Protein AF-A0A350IC47-F1 (afdb_monomer_lite)

Secondary structure (DSSP, 8-state):
--HHHHHHHHHHHHHHHHHHHHHHHHHHTS-SS---HHHHHHHHHGGGSGGGSGGGSGGGSS--HHHHHHHHHTSHHHHHHHHHTTTT-

pLDDT: mean 83.66, std 9.12, range [58.5, 94.88]

Structure (mmCIF, N/CA/C/O backbone):
data_AF-A0A350IC47-F1
#
_entry.id   AF-A0A350IC47-F1
#
loop_
_atom_site.group_PDB
_atom_site.id
_atom_site.type_symbol
_atom_site.label_atom_id
_atom_site.label_alt_id
_atom_site.label_comp_id
_atom_site.label_asym_id
_atom_site.label_entity_id
_atom_site.label_seq_id
_atom_site.pdbx_PDB_ins_code
_atom_site.Cartn_x
_atom_site.Cartn_y
_atom_site.Cartn_z
_atom_site.occupancy
_atom_site.B_iso_or_equiv
_atom_site.auth_seq_id
_atom_site.auth_comp_id
_atom_site.auth_asym_id
_atom_site.auth_atom_id
_atom_site.pdbx_PDB_model_num
ATOM 1 N N . MET A 1 1 ? 33.694 12.286 -53.321 1.00 60.78 1 MET A N 1
ATOM 2 C CA . MET A 1 1 ? 32.902 11.606 -52.273 1.00 60.78 1 MET A CA 1
ATOM 3 C C . MET A 1 1 ? 31.457 12.013 -52.453 1.00 60.78 1 MET A C 1
ATOM 5 O O . MET A 1 1 ? 31.161 13.194 -52.334 1.00 60.78 1 MET A O 1
ATOM 9 N N . ASP A 1 2 ? 30.596 11.070 -52.821 1.00 81.94 2 ASP A N 1
ATOM 10 C CA . ASP A 1 2 ? 29.175 11.338 -53.035 1.00 81.94 2 ASP A CA 1
ATOM 11 C C . ASP A 1 2 ? 28.492 11.650 -51.688 1.00 81.94 2 ASP A C 1
ATOM 13 O O . ASP A 1 2 ? 28.646 10.912 -50.710 1.00 81.94 2 ASP A O 1
ATOM 17 N N . ARG A 1 3 ? 27.764 12.770 -51.612 1.00 75.00 3 ARG A N 1
ATOM 18 C CA . ARG A 1 3 ? 27.131 13.279 -50.380 1.00 75.00 3 ARG A CA 1
ATOM 19 C C . ARG A 1 3 ? 26.172 12.249 -49.777 1.00 75.00 3 ARG A C 1
ATOM 21 O O . ARG A 1 3 ? 26.076 12.133 -48.557 1.00 75.00 3 ARG A O 1
ATOM 28 N N . LEU A 1 4 ? 25.515 11.461 -50.627 1.00 82.06 4 LEU A N 1
ATOM 29 C CA . LEU A 1 4 ? 24.632 10.365 -50.225 1.00 82.06 4 LEU A CA 1
ATOM 30 C C . LEU A 1 4 ? 25.387 9.232 -49.520 1.00 82.06 4 LEU A C 1
ATOM 32 O O . LEU A 1 4 ? 24.894 8.688 -48.531 1.00 82.06 4 LEU A O 1
ATOM 36 N N . ALA A 1 5 ? 26.593 8.902 -49.985 1.00 84.81 5 ALA A N 1
ATOM 37 C CA . ALA A 1 5 ? 27.434 7.887 -49.358 1.00 84.81 5 ALA A CA 1
ATOM 38 C C . ALA A 1 5 ? 27.916 8.338 -47.969 1.00 84.81 5 ALA A C 1
ATOM 40 O O . ALA A 1 5 ? 27.893 7.552 -47.023 1.00 84.81 5 ALA A O 1
ATOM 41 N N . MET A 1 6 ? 28.259 9.623 -47.815 1.00 82.75 6 MET A N 1
ATOM 42 C CA . MET A 1 6 ? 28.622 10.194 -46.511 1.00 82.75 6 MET A CA 1
ATOM 43 C C . MET A 1 6 ? 27.458 10.170 -45.511 1.00 82.75 6 MET A C 1
ATOM 45 O O . MET A 1 6 ? 27.662 9.829 -44.347 1.00 82.75 6 MET A O 1
ATOM 49 N N . ILE A 1 7 ? 26.236 10.484 -45.952 1.00 85.62 7 ILE A N 1
ATOM 50 C CA . ILE A 1 7 ? 25.042 10.453 -45.091 1.00 85.62 7 ILE A CA 1
ATOM 51 C C . ILE A 1 7 ? 24.734 9.021 -44.633 1.00 85.62 7 ILE A C 1
ATOM 53 O O . ILE A 1 7 ? 24.456 8.802 -43.453 1.00 85.62 7 ILE A O 1
ATOM 57 N N . LYS A 1 8 ? 24.830 8.036 -45.536 1.00 86.00 8 LYS A N 1
ATOM 58 C CA . LYS A 1 8 ? 24.624 6.618 -45.198 1.00 86.00 8 LYS A CA 1
ATOM 59 C C . LYS A 1 8 ? 25.661 6.118 -44.189 1.00 86.00 8 LYS A C 1
ATOM 61 O O . LYS A 1 8 ? 25.278 5.543 -43.174 1.00 86.00 8 LYS A O 1
ATOM 66 N N . ALA A 1 9 ? 26.940 6.423 -44.407 1.00 87.44 9 ALA A N 1
ATOM 67 C CA . ALA A 1 9 ? 28.011 6.059 -43.479 1.00 87.44 9 ALA A CA 1
ATOM 68 C C . ALA A 1 9 ? 27.840 6.709 -42.092 1.00 87.44 9 ALA A C 1
ATOM 70 O O . ALA A 1 9 ? 28.064 6.067 -41.064 1.00 87.44 9 ALA A O 1
ATOM 71 N N . ALA A 1 10 ? 27.397 7.970 -42.036 1.00 86.56 10 ALA A N 1
ATOM 72 C CA . ALA A 1 10 ? 27.115 8.646 -40.772 1.00 86.56 10 ALA A CA 1
ATOM 73 C C . ALA A 1 10 ? 25.942 7.996 -40.012 1.00 86.56 10 ALA A C 1
ATOM 75 O O . ALA A 1 10 ? 26.021 7.818 -38.794 1.00 86.56 10 ALA A O 1
ATOM 76 N N . ALA A 1 11 ? 24.878 7.606 -40.722 1.00 87.69 11 ALA A N 1
ATOM 77 C CA . ALA A 1 11 ? 23.723 6.928 -40.134 1.00 87.69 11 ALA A CA 1
ATOM 78 C C . ALA A 1 11 ? 24.079 5.536 -39.588 1.00 87.69 11 ALA A C 1
ATOM 80 O O . ALA A 1 11 ? 23.630 5.158 -38.504 1.00 87.69 11 ALA A O 1
ATOM 81 N N . GLU A 1 12 ? 24.921 4.791 -40.302 1.00 90.25 12 GLU A N 1
ATOM 82 C CA . GLU A 1 12 ? 25.356 3.458 -39.889 1.00 90.25 12 GLU A CA 1
ATOM 83 C C . GLU A 1 12 ? 26.228 3.517 -38.628 1.00 90.25 12 GLU A C 1
ATOM 85 O O . GLU A 1 12 ? 25.931 2.850 -37.636 1.00 90.25 12 GLU A O 1
ATOM 90 N N . LYS A 1 13 ? 27.184 4.452 -38.584 1.00 88.62 13 LYS A N 1
ATOM 91 C CA . LYS A 1 13 ? 28.002 4.720 -37.391 1.00 88.62 13 LYS A CA 1
ATOM 92 C C . LYS A 1 13 ? 27.159 5.169 -36.188 1.00 88.62 13 LYS A C 1
ATOM 94 O O . LYS A 1 13 ? 27.426 4.794 -35.042 1.00 88.62 13 LYS A O 1
ATOM 99 N N . ALA A 1 14 ? 26.112 5.962 -36.415 1.00 90.31 14 ALA A N 1
ATOM 100 C CA . ALA A 1 14 ? 25.176 6.353 -35.359 1.00 90.31 14 ALA A CA 1
ATOM 101 C C . ALA A 1 14 ? 24.379 5.151 -34.817 1.00 90.31 14 ALA A C 1
ATOM 103 O O . ALA A 1 14 ? 24.157 5.047 -33.607 1.00 90.31 14 ALA A O 1
ATOM 104 N N . ARG A 1 15 ? 23.984 4.214 -35.687 1.00 91.25 15 ARG A N 1
ATOM 105 C CA . ARG A 1 15 ? 23.320 2.970 -35.277 1.00 91.25 15 ARG A CA 1
ATOM 106 C C . ARG A 1 15 ? 24.258 2.089 -34.454 1.00 91.25 15 ARG A C 1
ATOM 108 O O . ARG A 1 15 ? 23.891 1.700 -33.348 1.00 91.25 15 ARG A O 1
ATOM 115 N N . GLU A 1 16 ? 25.476 1.859 -34.933 1.00 91.31 16 GLU A N 1
ATOM 116 C CA . GLU A 1 16 ? 26.485 1.043 -34.244 1.00 91.31 16 GLU A CA 1
ATOM 117 C C . GLU A 1 16 ? 26.823 1.594 -32.858 1.00 91.31 16 GLU A C 1
ATOM 119 O O . GLU A 1 16 ? 26.826 0.864 -31.869 1.00 91.31 16 GLU A O 1
ATOM 124 N N . THR A 1 17 ? 27.032 2.908 -32.744 1.00 91.69 17 THR A N 1
ATOM 125 C CA . THR A 1 17 ? 27.312 3.539 -31.444 1.00 91.69 17 THR A CA 1
ATOM 126 C C . THR A 1 17 ? 26.133 3.431 -30.478 1.00 91.69 17 THR A C 1
ATOM 128 O O . THR A 1 17 ? 26.339 3.249 -29.274 1.00 91.69 17 THR A O 1
ATOM 131 N N . LYS A 1 18 ? 24.893 3.500 -30.975 1.00 93.19 18 LYS A N 1
ATOM 132 C CA . LYS A 1 18 ? 23.685 3.297 -30.163 1.00 93.19 18 LYS A CA 1
ATOM 133 C C . LYS A 1 18 ? 23.571 1.851 -29.681 1.00 93.19 18 LYS A C 1
ATOM 135 O O . LYS A 1 18 ? 23.273 1.625 -28.507 1.00 93.19 18 LYS A O 1
ATOM 140 N N . GLU A 1 19 ? 23.829 0.882 -30.552 1.00 92.38 19 GLU A N 1
ATOM 141 C CA . GLU A 1 19 ? 23.808 -0.544 -30.211 1.00 92.38 19 GLU A CA 1
ATOM 142 C C . GLU A 1 19 ? 24.926 -0.920 -29.238 1.00 92.38 19 GLU A C 1
ATOM 144 O O . GLU A 1 19 ? 24.679 -1.619 -28.250 1.00 92.38 19 GLU A O 1
ATOM 149 N N . PHE A 1 20 ? 26.124 -0.375 -29.439 1.00 93.44 20 PHE A N 1
ATOM 150 C CA . PHE A 1 20 ? 27.250 -0.541 -28.530 1.00 93.44 20 PHE A CA 1
ATOM 151 C C . PHE A 1 20 ? 26.921 0.005 -27.138 1.00 93.44 20 PHE A C 1
ATOM 153 O O . PHE A 1 20 ? 26.998 -0.730 -26.154 1.00 93.44 20 PHE A O 1
ATOM 160 N N . LYS A 1 21 ? 26.443 1.255 -27.043 1.00 92.19 21 LYS A N 1
ATOM 161 C CA . LYS A 1 21 ? 26.029 1.863 -25.764 1.00 92.19 21 LYS A CA 1
ATOM 162 C C . LYS A 1 21 ? 24.934 1.053 -25.070 1.00 92.19 21 LYS A C 1
ATOM 164 O O . LYS A 1 21 ? 25.002 0.833 -23.863 1.00 92.19 21 LYS A O 1
ATOM 169 N N . LYS A 1 22 ? 23.941 0.572 -25.825 1.00 92.75 22 LYS A N 1
ATOM 170 C CA . LYS A 1 22 ? 22.866 -0.279 -25.294 1.00 92.75 22 LYS A CA 1
ATOM 171 C C . LYS A 1 22 ? 23.417 -1.586 -24.719 1.00 92.75 22 LYS A C 1
ATOM 173 O O . LYS A 1 22 ? 22.985 -2.016 -23.650 1.00 92.75 22 LYS A O 1
ATOM 178 N N . THR A 1 23 ? 24.376 -2.196 -25.408 1.00 90.12 23 THR A N 1
ATOM 179 C CA . THR A 1 23 ? 25.000 -3.459 -24.999 1.00 90.12 23 THR A CA 1
ATOM 180 C C . THR A 1 23 ? 25.879 -3.277 -23.765 1.00 90.12 23 THR A C 1
ATOM 182 O O . THR A 1 23 ? 25.719 -4.019 -22.798 1.00 90.12 23 THR A O 1
ATOM 185 N N . VAL A 1 24 ? 26.723 -2.241 -23.745 1.00 91.31 24 VAL A N 1
ATOM 186 C CA . VAL A 1 24 ? 27.538 -1.863 -22.579 1.00 91.31 24 VAL A CA 1
ATOM 187 C C . VAL A 1 24 ? 26.638 -1.621 -21.369 1.00 91.31 24 VAL A C 1
ATOM 189 O O . VAL A 1 24 ? 26.815 -2.271 -20.341 1.00 91.31 24 VAL A O 1
ATOM 192 N N . ASN A 1 25 ? 25.596 -0.796 -21.507 1.00 89.25 25 ASN A N 1
ATOM 193 C CA . ASN A 1 25 ? 24.655 -0.556 -20.415 1.00 89.25 25 ASN A CA 1
ATOM 194 C C . ASN A 1 25 ? 24.029 -1.858 -19.911 1.00 89.25 25 ASN A C 1
ATOM 196 O O . ASN A 1 25 ? 24.025 -2.083 -18.714 1.00 89.25 25 ASN A O 1
ATOM 200 N N . LYS A 1 26 ? 23.579 -2.762 -20.787 1.00 85.88 26 LYS A N 1
ATOM 201 C CA . LYS A 1 26 ? 22.988 -4.050 -20.377 1.00 85.88 26 LYS A CA 1
ATOM 202 C C . LYS A 1 26 ? 23.957 -4.954 -19.602 1.00 85.88 26 LYS A C 1
ATOM 204 O O . LYS A 1 26 ? 23.520 -5.724 -18.744 1.00 85.88 26 LYS A O 1
ATOM 209 N N . ILE A 1 27 ? 25.244 -4.920 -19.942 1.00 84.06 27 ILE A N 1
ATOM 210 C CA . ILE A 1 27 ? 26.278 -5.740 -19.298 1.00 84.06 27 ILE A CA 1
ATOM 211 C C . ILE A 1 27 ? 26.632 -5.154 -17.928 1.00 84.06 27 ILE A C 1
ATOM 213 O O . ILE A 1 27 ? 26.657 -5.889 -16.941 1.00 84.06 27 ILE A O 1
ATOM 217 N N . TYR A 1 28 ? 26.839 -3.838 -17.857 1.00 81.19 28 TYR A N 1
ATOM 218 C CA . TYR A 1 28 ? 27.305 -3.154 -16.648 1.00 81.19 28 TYR A CA 1
ATOM 219 C C . TYR A 1 28 ? 26.181 -2.673 -15.716 1.00 81.19 28 TYR A C 1
ATOM 221 O O . TYR A 1 28 ? 26.449 -2.400 -14.550 1.00 81.19 28 TYR A O 1
ATOM 229 N N . SER A 1 29 ? 24.922 -2.617 -16.167 1.00 78.69 29 SER A N 1
ATOM 230 C CA . SER A 1 29 ? 23.767 -2.274 -15.319 1.00 78.69 29 SER A CA 1
ATOM 231 C C . SER A 1 29 ? 23.360 -3.404 -14.382 1.00 78.69 29 SER A C 1
ATOM 233 O O . SER A 1 29 ? 22.517 -3.208 -13.507 1.00 78.69 29 SER A O 1
ATOM 235 N N . LYS A 1 30 ? 23.892 -4.615 -14.580 1.00 71.19 30 LYS A N 1
ATOM 236 C CA . LYS A 1 30 ? 23.645 -5.715 -13.654 1.00 71.19 30 LYS A CA 1
ATOM 237 C C . LYS A 1 30 ? 24.454 -5.449 -12.384 1.00 71.19 30 LYS A C 1
ATOM 239 O O . LYS A 1 30 ? 25.678 -5.356 -12.470 1.00 71.19 30 LYS A O 1
ATOM 244 N N . PRO A 1 31 ? 23.813 -5.343 -11.208 1.00 68.94 31 PRO A N 1
ATOM 245 C CA . PRO A 1 31 ? 24.546 -5.140 -9.969 1.00 68.94 31 PRO A CA 1
ATOM 246 C C . PRO A 1 31 ? 25.525 -6.307 -9.768 1.00 68.94 31 PRO A C 1
ATOM 248 O O . PRO A 1 31 ? 25.127 -7.472 -9.826 1.00 68.94 31 PRO A O 1
ATOM 251 N N . LYS A 1 32 ? 26.816 -5.996 -9.551 1.00 67.81 32 LYS A N 1
ATOM 252 C CA .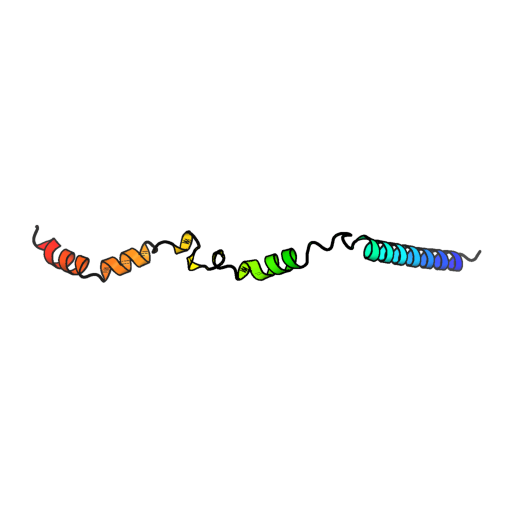 LYS A 1 32 ? 27.882 -6.989 -9.281 1.00 67.81 32 LYS A CA 1
ATOM 253 C C . LYS A 1 32 ? 27.511 -7.923 -8.129 1.00 67.81 32 LYS A C 1
ATOM 255 O O . LYS A 1 32 ? 27.893 -9.089 -8.115 1.00 67.81 32 LYS A O 1
ATOM 260 N N . TYR A 1 33 ? 26.746 -7.399 -7.179 1.00 65.19 33 TYR A N 1
ATOM 261 C CA . TYR A 1 33 ? 26.204 -8.139 -6.063 1.00 65.19 33 TYR A CA 1
ATOM 262 C C . TYR A 1 33 ? 24.780 -8.574 -6.410 1.00 65.19 33 TYR A C 1
ATOM 264 O O . TYR A 1 33 ? 23.874 -7.746 -6.532 1.00 65.19 33 TYR A O 1
ATOM 272 N N . LYS A 1 34 ? 24.562 -9.886 -6.557 1.00 64.31 34 LYS A N 1
ATOM 273 C CA . LYS A 1 34 ? 23.218 -10.446 -6.412 1.00 64.31 34 LYS A CA 1
ATOM 274 C C . LYS A 1 34 ? 22.840 -10.181 -4.957 1.00 64.31 34 LYS A C 1
ATOM 276 O O . LYS A 1 34 ? 23.162 -11.013 -4.115 1.00 64.31 34 LYS A O 1
ATOM 281 N N . ALA A 1 35 ? 22.222 -9.033 -4.650 1.00 58.50 35 ALA A N 1
ATOM 282 C CA . ALA A 1 35 ? 21.530 -8.854 -3.373 1.00 58.50 35 ALA A CA 1
ATOM 283 C C . ALA A 1 35 ? 20.786 -10.170 -3.118 1.00 58.50 35 ALA A C 1
ATOM 285 O O . ALA A 1 35 ? 20.142 -10.659 -4.062 1.00 58.50 35 ALA A O 1
ATOM 286 N N . PRO A 1 36 ? 21.046 -10.838 -1.977 1.00 61.47 36 PRO A N 1
ATOM 287 C CA . PRO A 1 36 ? 20.813 -12.267 -1.850 1.00 61.47 36 PRO A CA 1
ATOM 288 C C . PRO A 1 36 ? 19.370 -12.481 -2.257 1.00 61.47 36 PRO A C 1
ATOM 290 O O . PRO A 1 36 ? 18.500 -11.768 -1.782 1.00 61.47 36 PRO A O 1
ATOM 293 N N . ARG A 1 37 ? 19.095 -13.373 -3.210 1.00 61.19 37 ARG A N 1
ATOM 294 C CA . ARG A 1 37 ? 17.731 -13.571 -3.744 1.00 61.19 37 ARG A CA 1
ATOM 295 C C . ARG A 1 37 ? 16.685 -13.707 -2.626 1.00 61.19 37 ARG A C 1
ATOM 297 O O . ARG A 1 37 ? 15.520 -13.379 -2.833 1.00 61.19 37 ARG A O 1
ATOM 304 N N . LEU A 1 38 ? 17.149 -14.127 -1.451 1.00 64.00 38 LEU A N 1
ATOM 305 C CA . LEU A 1 38 ? 16.504 -14.033 -0.155 1.00 64.00 38 LEU A CA 1
ATOM 306 C C . LEU A 1 38 ? 15.893 -12.651 0.162 1.00 64.00 38 LEU A C 1
ATOM 308 O O . LEU A 1 38 ? 14.694 -12.605 0.372 1.00 64.00 38 LEU A O 1
ATOM 312 N N . THR A 1 39 ? 16.611 -11.523 0.112 1.00 75.00 39 THR A N 1
ATOM 313 C CA . THR A 1 39 ? 16.057 -10.187 0.428 1.00 75.00 39 THR A CA 1
ATOM 314 C C . THR A 1 39 ? 14.981 -9.740 -0.559 1.00 75.00 39 THR A C 1
ATOM 316 O O . THR A 1 39 ? 13.977 -9.159 -0.155 1.00 75.00 39 THR A O 1
ATOM 319 N N . ALA A 1 40 ? 15.130 -10.051 -1.850 1.00 78.25 40 ALA A N 1
ATOM 320 C CA . ALA A 1 40 ? 14.107 -9.740 -2.851 1.00 78.25 40 ALA A CA 1
ATOM 321 C C . ALA A 1 40 ? 12.853 -10.616 -2.692 1.00 78.25 40 ALA A C 1
ATOM 323 O O . ALA A 1 40 ? 11.732 -10.133 -2.850 1.00 78.25 40 ALA A O 1
ATOM 324 N N . SER A 1 41 ? 13.037 -11.897 -2.366 1.00 79.75 41 SER A N 1
ATOM 325 C CA . SER A 1 41 ? 11.933 -12.833 -2.123 1.00 79.75 41 SER A CA 1
ATOM 326 C C . SER A 1 41 ? 11.223 -12.521 -0.806 1.00 79.75 41 SER A C 1
ATOM 328 O O . SER A 1 41 ? 10.000 -12.503 -0.777 1.00 79.75 41 SER A O 1
ATOM 330 N N . MET A 1 42 ? 11.971 -12.158 0.239 1.00 78.31 42 MET A N 1
ATOM 331 C CA . MET A 1 42 ? 11.428 -11.645 1.499 1.00 78.31 42 MET A CA 1
ATOM 332 C C . MET A 1 42 ? 10.624 -10.367 1.268 1.00 78.31 42 MET A C 1
ATOM 334 O O . MET A 1 42 ? 9.506 -10.268 1.750 1.00 78.31 42 MET A O 1
ATOM 338 N N . LYS A 1 43 ? 11.125 -9.422 0.458 1.00 81.50 43 LYS A N 1
ATOM 339 C CA . LYS A 1 43 ? 10.361 -8.215 0.104 1.00 81.50 43 LYS A CA 1
ATOM 340 C C . LYS A 1 43 ? 9.057 -8.550 -0.628 1.00 81.50 43 LYS A C 1
ATOM 342 O O . LYS A 1 43 ? 8.043 -7.914 -0.372 1.00 81.50 43 LYS A O 1
ATOM 347 N N . LYS A 1 44 ? 9.064 -9.552 -1.516 1.00 83.75 44 LYS A N 1
ATOM 348 C CA . LYS A 1 44 ? 7.840 -10.035 -2.178 1.00 83.75 44 LYS A CA 1
ATOM 349 C C . LYS A 1 44 ? 6.874 -10.696 -1.197 1.00 83.75 44 LYS A C 1
ATOM 351 O O . LYS A 1 44 ? 5.681 -10.464 -1.313 1.00 83.75 44 LYS A O 1
ATOM 356 N N . ALA A 1 45 ? 7.374 -11.476 -0.243 1.00 84.62 45 ALA A N 1
ATOM 357 C CA . ALA A 1 45 ? 6.569 -12.167 0.763 1.00 84.62 45 ALA A CA 1
ATOM 358 C C . ALA A 1 45 ? 6.142 -11.270 1.939 1.00 84.62 45 ALA A C 1
ATOM 360 O O . ALA A 1 45 ? 5.306 -11.678 2.732 1.00 84.62 45 ALA A O 1
ATOM 361 N N . ALA A 1 46 ? 6.670 -10.048 2.054 1.00 82.25 46 ALA A N 1
ATOM 362 C CA . ALA A 1 46 ? 6.398 -9.156 3.181 1.00 82.25 46 ALA A CA 1
ATOM 363 C C . ALA A 1 46 ? 4.903 -8.835 3.363 1.00 82.25 46 ALA A C 1
ATOM 365 O O . ALA A 1 46 ? 4.449 -8.712 4.492 1.00 82.25 46 ALA A O 1
ATOM 366 N N . HIS 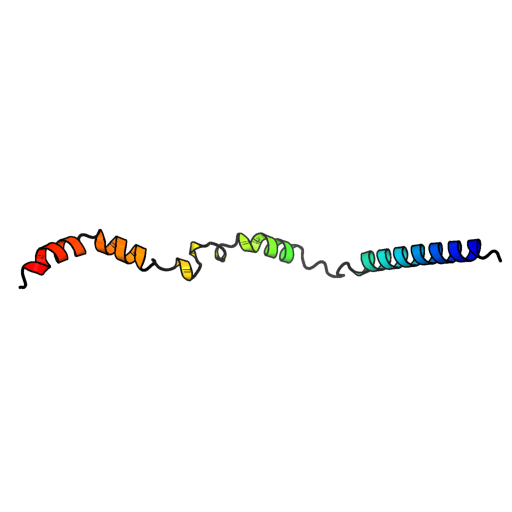A 1 47 ? 4.124 -8.773 2.277 1.00 83.75 47 HIS A N 1
ATOM 367 C CA . HIS A 1 47 ? 2.667 -8.589 2.353 1.00 83.75 47 HIS A CA 1
ATOM 368 C C . HIS A 1 47 ? 1.923 -9.789 2.971 1.00 83.75 47 HIS A C 1
ATOM 370 O O . HIS A 1 47 ? 0.769 -9.666 3.356 1.00 83.75 47 HIS A O 1
ATOM 376 N N . GLN A 1 48 ? 2.566 -10.957 3.041 1.00 85.44 48 GLN A N 1
ATOM 377 C CA . GLN A 1 48 ? 2.043 -12.163 3.694 1.00 85.44 48 GLN A CA 1
ATOM 378 C C . GLN A 1 48 ? 2.519 -12.272 5.144 1.00 85.44 48 GLN A C 1
ATOM 380 O O . GLN A 1 48 ? 2.171 -13.229 5.833 1.00 85.44 48 GLN A O 1
ATOM 385 N N . ALA A 1 49 ? 3.353 -11.336 5.610 1.00 85.31 49 ALA A N 1
ATOM 386 C CA . ALA A 1 49 ? 3.773 -11.323 6.998 1.00 85.31 49 ALA A CA 1
ATOM 387 C C . ALA A 1 49 ? 2.544 -11.115 7.899 1.00 85.31 49 ALA A C 1
ATOM 389 O O . ALA A 1 49 ? 1.670 -10.323 7.543 1.00 85.31 49 ALA A O 1
ATOM 390 N N . PRO A 1 50 ? 2.487 -11.749 9.084 1.00 81.62 50 PRO A N 1
ATOM 391 C CA . PRO A 1 50 ? 1.385 -11.557 10.023 1.00 81.62 50 PRO A CA 1
ATOM 392 C C . PRO A 1 50 ? 1.136 -10.082 10.346 1.00 81.62 50 PRO A C 1
ATOM 394 O O . PRO A 1 50 ? -0.008 -9.663 10.410 1.00 81.62 50 PRO A O 1
ATOM 397 N N . SER A 1 51 ? 2.192 -9.267 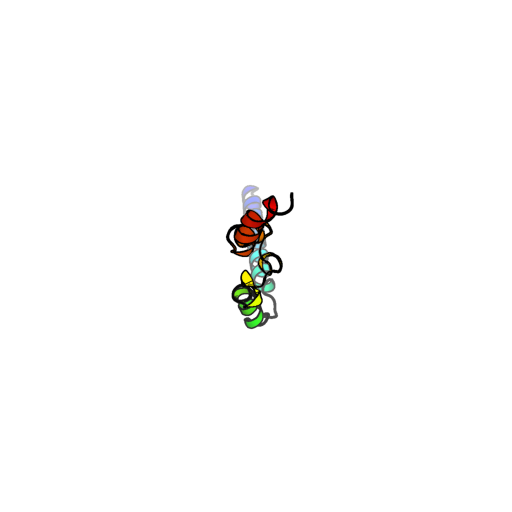10.437 1.00 80.06 51 S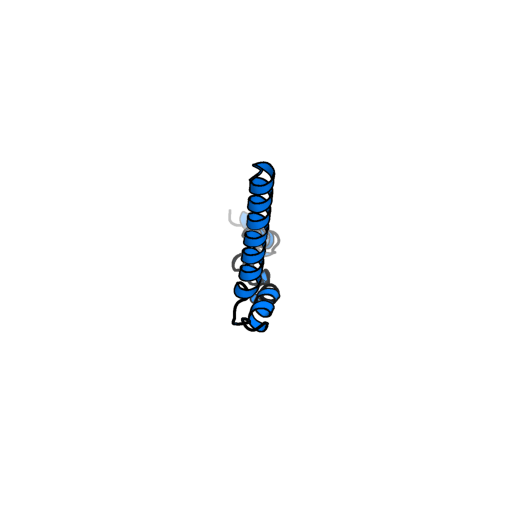ER A N 1
ATOM 398 C CA . SER A 1 51 ? 2.103 -7.817 10.662 1.00 80.06 51 SER A CA 1
ATOM 399 C C . SER A 1 51 ? 1.410 -7.035 9.540 1.00 80.06 51 SER A C 1
ATOM 401 O O . SER A 1 51 ? 1.089 -5.869 9.725 1.00 80.06 51 SER A O 1
ATOM 403 N N . SER A 1 52 ? 1.236 -7.634 8.360 1.00 82.44 52 SER A N 1
ATOM 404 C CA . SER A 1 52 ? 0.523 -7.036 7.228 1.00 82.44 52 SER A CA 1
ATOM 405 C C . SER A 1 52 ? -0.981 -7.330 7.258 1.00 82.44 52 SER A C 1
ATOM 407 O O . SER A 1 52 ? -1.695 -6.866 6.367 1.00 82.44 52 SER A O 1
ATOM 409 N N . LEU A 1 53 ? -1.468 -8.121 8.221 1.00 86.50 53 LEU A N 1
ATOM 410 C CA . LEU A 1 53 ? -2.894 -8.397 8.361 1.00 86.50 53 LEU A CA 1
ATOM 411 C C . LEU A 1 53 ? -3.629 -7.151 8.866 1.00 86.50 53 LEU A C 1
ATOM 413 O O . LEU A 1 53 ? -3.182 -6.478 9.793 1.00 86.50 53 LEU A O 1
ATOM 417 N N . GLU A 1 54 ? -4.788 -6.878 8.264 1.00 82.94 54 GLU A N 1
ATOM 418 C CA . GLU A 1 54 ? -5.640 -5.726 8.590 1.00 82.94 54 GLU A CA 1
ATOM 419 C C . GLU A 1 54 ? -6.017 -5.669 10.073 1.00 82.94 54 GLU A C 1
ATOM 421 O O . GLU A 1 54 ? -6.069 -4.586 10.645 1.00 82.94 54 GLU A O 1
ATOM 426 N N . CYS A 1 55 ? -6.215 -6.821 10.720 1.00 80.12 55 CYS A N 1
ATOM 427 C CA . CYS A 1 55 ? -6.591 -6.904 12.133 1.00 80.12 55 CYS A CA 1
ATOM 428 C C . CYS A 1 55 ? -5.533 -6.364 13.108 1.00 80.12 55 CYS A C 1
ATOM 430 O O . CYS A 1 55 ? -5.846 -6.152 14.274 1.00 80.12 55 CYS A O 1
ATOM 432 N N . PHE A 1 56 ? -4.296 -6.148 12.655 1.00 83.38 56 PHE A N 1
ATOM 433 C CA . PHE A 1 56 ? -3.227 -5.575 13.477 1.00 83.38 56 PHE A CA 1
ATOM 434 C C . PHE A 1 56 ? -2.914 -4.119 13.129 1.00 83.38 56 PHE A C 1
ATOM 436 O O . PHE A 1 56 ? -1.960 -3.559 13.668 1.00 83.38 56 PHE A O 1
ATOM 443 N N . LYS A 1 57 ? -3.679 -3.493 12.227 1.00 87.12 57 LYS A N 1
ATOM 444 C CA . LYS A 1 57 ? -3.587 -2.045 12.033 1.00 87.12 57 LYS A CA 1
ATOM 445 C C . LYS A 1 57 ? -4.216 -1.337 13.222 1.00 87.12 57 LYS A C 1
ATOM 447 O O . LYS A 1 57 ? -5.273 -1.743 13.690 1.00 87.12 57 LYS A O 1
ATOM 452 N N . GLU A 1 58 ? -3.592 -0.249 13.655 1.00 83.75 58 GLU A N 1
ATOM 453 C CA . GLU A 1 58 ? -4.066 0.573 14.774 1.00 83.75 58 GLU A CA 1
ATOM 454 C C . GLU A 1 58 ? -5.513 1.053 14.571 1.00 83.75 58 GLU A C 1
ATOM 456 O O . GLU A 1 58 ? -6.315 1.012 15.497 1.00 83.75 58 GLU A O 1
ATOM 461 N N . GLU A 1 59 ? -5.875 1.387 13.330 1.00 83.38 59 GLU A N 1
ATOM 462 C CA . GLU A 1 59 ? -7.235 1.778 12.930 1.00 83.38 59 GLU A CA 1
ATOM 463 C C . GLU A 1 59 ? -8.290 0.686 13.190 1.00 83.38 59 GLU A C 1
ATOM 465 O O . GLU A 1 59 ? -9.448 1.005 13.432 1.00 83.38 59 GLU A O 1
ATOM 470 N N . ASN A 1 60 ? -7.891 -0.590 13.175 1.00 86.50 60 ASN A N 1
ATOM 471 C CA . ASN A 1 60 ? -8.773 -1.745 13.365 1.00 86.50 60 ASN A CA 1
ATOM 472 C C . ASN A 1 60 ? -8.618 -2.389 14.756 1.00 86.50 60 ASN A C 1
ATOM 474 O O . ASN A 1 60 ? -9.184 -3.453 15.005 1.00 86.50 60 ASN A O 1
ATOM 478 N N . MET A 1 61 ? -7.825 -1.794 15.656 1.00 85.62 61 MET A N 1
ATOM 479 C CA . MET A 1 61 ? -7.629 -2.327 17.010 1.00 85.62 61 MET A CA 1
ATOM 480 C C . MET A 1 61 ? -8.845 -2.119 17.918 1.00 85.62 61 MET A C 1
ATOM 482 O O . MET A 1 61 ? -9.013 -2.862 18.885 1.00 85.62 61 MET A O 1
ATOM 486 N N . TYR A 1 62 ? -9.662 -1.105 17.634 1.00 88.69 62 TYR A N 1
ATOM 487 C CA . TYR A 1 62 ? -10.787 -0.698 18.469 1.00 88.69 62 TYR A CA 1
ATOM 488 C C . TYR A 1 62 ? -12.079 -0.662 17.661 1.00 88.69 62 TYR A C 1
ATOM 490 O O . TYR A 1 62 ? -12.064 -0.419 16.456 1.00 88.69 62 TYR A O 1
ATOM 498 N N . TYR A 1 63 ? -13.201 -0.869 18.348 1.00 89.81 63 TYR A N 1
ATOM 499 C CA . TYR A 1 63 ? -14.517 -0.661 17.758 1.00 89.81 63 TYR A CA 1
ATOM 500 C C . TYR A 1 63 ? -14.719 0.815 17.431 1.00 89.81 63 TYR A C 1
ATOM 502 O O . TYR A 1 63 ? -14.309 1.703 18.184 1.00 89.81 63 TYR A O 1
ATOM 510 N N . THR A 1 64 ? -15.391 1.077 16.318 1.00 90.44 64 THR A N 1
ATOM 511 C CA . THR A 1 64 ? -15.815 2.429 15.964 1.00 90.44 64 THR A CA 1
ATOM 512 C C . THR A 1 64 ? -16.841 2.953 16.969 1.00 90.44 64 THR A C 1
ATOM 514 O O . THR A 1 64 ? -17.534 2.191 17.652 1.00 90.44 64 THR A O 1
ATOM 517 N N . GLU A 1 65 ? -16.993 4.277 17.038 1.00 90.06 65 GLU A N 1
ATOM 518 C CA . GLU A 1 65 ? -18.040 4.897 17.860 1.00 90.06 65 GLU A CA 1
ATOM 519 C C . GLU A 1 65 ? -19.429 4.379 17.485 1.00 90.06 65 GLU A C 1
ATOM 521 O O . GLU A 1 65 ? -20.242 4.112 18.365 1.00 90.06 65 GLU A O 1
ATOM 526 N N . LYS A 1 66 ? -19.676 4.166 16.188 1.00 92.38 66 LYS A N 1
ATOM 527 C CA . LYS A 1 66 ? -20.937 3.614 15.698 1.00 92.38 66 LYS A CA 1
ATOM 528 C C . LYS A 1 66 ? -21.167 2.192 16.204 1.00 92.38 66 LYS A C 1
ATOM 530 O O . LYS A 1 66 ? -22.217 1.928 16.769 1.00 92.38 66 LYS A O 1
ATOM 535 N N . GLU A 1 67 ? -20.196 1.293 16.042 1.00 91.88 67 GLU A N 1
ATOM 536 C CA . GLU A 1 67 ? -20.317 -0.090 16.536 1.00 91.88 67 GLU A CA 1
ATOM 537 C C . GLU A 1 67 ? -20.516 -0.127 18.054 1.00 91.88 67 GLU A C 1
ATOM 539 O O . GLU A 1 67 ? -21.296 -0.927 18.566 1.00 91.88 67 GLU A O 1
ATOM 544 N N . THR A 1 68 ? -19.851 0.781 18.769 1.00 91.88 68 THR A N 1
ATOM 545 C CA . THR A 1 68 ? -19.998 0.922 20.218 1.00 91.88 68 THR A CA 1
ATOM 546 C C . THR A 1 68 ? -21.404 1.400 20.588 1.00 91.88 68 THR A C 1
ATOM 548 O O . THR A 1 68 ? -22.023 0.841 21.491 1.00 91.88 68 THR A O 1
ATOM 551 N N . GLN A 1 69 ? -21.940 2.400 19.884 1.00 92.69 69 GLN A N 1
ATOM 552 C CA . GLN A 1 69 ? -23.304 2.896 20.086 1.00 92.69 69 GLN A CA 1
ATOM 553 C C . GLN A 1 69 ? -24.356 1.842 19.737 1.00 92.69 69 GLN A C 1
ATOM 555 O O . GLN A 1 69 ? -25.280 1.645 20.521 1.00 92.69 69 GLN A O 1
ATOM 560 N N . ASP A 1 70 ? -24.192 1.140 18.615 1.00 94.88 70 ASP A N 1
ATOM 561 C CA . ASP A 1 70 ? -25.086 0.066 18.178 1.00 94.88 70 ASP A CA 1
ATOM 562 C C . ASP A 1 70 ? -25.109 -1.069 19.220 1.00 94.88 70 ASP A C 1
ATOM 564 O O . ASP A 1 70 ? -26.180 -1.552 19.594 1.00 94.88 70 ASP A O 1
ATOM 568 N N . TYR A 1 71 ? -23.941 -1.443 19.761 1.00 93.69 71 TYR A N 1
ATOM 569 C CA . TYR A 1 71 ? -23.840 -2.421 20.847 1.00 93.69 71 TYR A CA 1
ATOM 570 C C . TYR A 1 71 ? -24.548 -1.948 22.121 1.00 93.69 71 TYR A C 1
ATOM 572 O O . TYR A 1 71 ? -25.320 -2.701 22.712 1.00 93.69 71 TYR A O 1
ATOM 580 N N . ILE A 1 72 ? -24.311 -0.702 22.545 1.00 93.06 72 ILE A N 1
ATOM 581 C CA . ILE A 1 72 ? -24.933 -0.137 23.749 1.00 93.06 72 ILE A CA 1
ATOM 582 C C . ILE A 1 72 ? -26.455 -0.073 23.585 1.00 93.06 72 ILE A C 1
ATOM 584 O O . ILE A 1 72 ? -27.173 -0.500 24.488 1.00 93.06 72 ILE A O 1
ATOM 588 N N . ALA A 1 73 ? -26.944 0.405 22.441 1.00 91.69 73 ALA A N 1
ATOM 589 C CA . ALA A 1 73 ? -28.368 0.543 22.152 1.00 91.69 73 ALA A CA 1
ATOM 590 C C . ALA A 1 73 ? -29.106 -0.803 22.116 1.00 91.69 73 ALA A C 1
ATOM 592 O O . ALA A 1 73 ? -30.266 -0.858 22.509 1.00 91.69 73 ALA A O 1
ATOM 593 N N . GLY A 1 74 ? -28.444 -1.875 21.669 1.00 90.69 74 GLY A N 1
ATOM 594 C CA . GLY A 1 74 ? -28.994 -3.234 21.676 1.00 90.69 74 GLY A CA 1
ATOM 595 C C . GLY A 1 74 ? -28.728 -4.029 22.958 1.00 90.69 74 GLY A C 1
ATOM 596 O O . GLY A 1 74 ? -29.074 -5.208 23.020 1.00 90.69 74 GLY A O 1
ATOM 597 N N . SER A 1 75 ? -28.065 -3.437 23.954 1.00 92.69 75 SER A N 1
ATOM 598 C CA . SER A 1 75 ? -27.746 -4.115 25.210 1.00 92.69 75 SER A CA 1
ATOM 599 C C . SER A 1 75 ? -28.869 -3.964 26.234 1.00 92.69 75 SER A C 1
ATOM 601 O O . SER A 1 75 ? -29.489 -2.906 26.345 1.00 92.69 75 SER A O 1
ATOM 603 N N . SER A 1 76 ? -29.030 -4.974 27.093 1.00 92.19 76 SER A N 1
ATOM 604 C CA . SER A 1 76 ? -29.976 -4.926 28.216 1.00 92.19 76 SER A CA 1
ATOM 605 C C . SER A 1 76 ? -29.721 -3.760 29.179 1.00 92.19 76 SER A C 1
ATOM 607 O O . SER A 1 76 ? -30.603 -3.389 29.945 1.00 92.19 76 SER A O 1
ATOM 609 N N . TYR A 1 77 ? -28.517 -3.171 29.165 1.00 88.25 77 TYR A N 1
ATOM 610 C CA . TYR A 1 77 ? -28.206 -1.972 29.943 1.00 88.25 77 TYR A CA 1
ATOM 611 C C . TYR A 1 77 ? -29.042 -0.769 29.498 1.00 88.25 77 TYR A C 1
ATOM 613 O O . TYR A 1 77 ? -29.517 -0.017 30.349 1.00 88.25 77 TYR A O 1
ATOM 621 N N . MET A 1 78 ? -29.237 -0.591 28.186 1.00 90.25 78 MET A N 1
ATOM 622 C CA . MET A 1 78 ? -30.062 0.500 27.669 1.00 90.25 78 MET A CA 1
ATOM 623 C C . MET A 1 78 ? -31.554 0.230 27.807 1.00 90.25 78 MET A C 1
ATOM 625 O O . MET A 1 78 ? -32.306 1.180 28.013 1.00 90.25 78 MET A O 1
ATOM 629 N N . ASP A 1 79 ? -31.981 -1.031 27.757 1.00 89.25 79 ASP A N 1
ATOM 630 C CA . ASP A 1 79 ? -33.374 -1.397 28.029 1.00 89.25 79 ASP A CA 1
ATOM 631 C C . ASP A 1 79 ? -33.765 -0.997 29.457 1.00 89.25 79 ASP A C 1
ATOM 633 O O . ASP A 1 79 ? -34.693 -0.213 29.651 1.00 89.25 79 ASP A O 1
ATOM 637 N N . VAL A 1 80 ? -32.968 -1.414 30.447 1.00 90.50 80 VAL A N 1
ATOM 638 C CA . VAL A 1 80 ? -33.188 -1.068 31.862 1.00 90.50 80 VAL A CA 1
ATOM 639 C C . VAL A 1 80 ? -33.108 0.442 32.091 1.00 90.50 80 VAL A C 1
ATOM 641 O O . VAL A 1 80 ? -33.940 1.005 32.800 1.00 90.50 80 VAL A O 1
ATOM 644 N N . TYR A 1 81 ? -32.141 1.131 31.474 1.00 87.81 81 TYR A N 1
ATOM 645 C CA . TYR A 1 81 ? -32.068 2.592 31.551 1.00 87.81 81 TYR A CA 1
ATOM 646 C C . TYR A 1 81 ? -33.343 3.250 31.006 1.00 87.81 81 TYR A C 1
ATOM 648 O O . TYR A 1 81 ? -33.875 4.166 31.625 1.00 87.81 81 TYR A O 1
ATOM 656 N N . ASN A 1 82 ? -33.859 2.784 29.867 1.00 88.31 82 ASN A N 1
ATOM 657 C CA . ASN A 1 82 ? -35.070 3.331 29.262 1.00 88.31 82 ASN A CA 1
ATOM 658 C C . ASN A 1 82 ? -36.341 3.041 30.065 1.00 88.31 82 ASN A C 1
ATOM 660 O O . ASN A 1 82 ? -37.248 3.874 30.038 1.00 88.31 82 ASN A O 1
ATOM 664 N N . GLU A 1 83 ? -36.405 1.907 30.758 1.00 89.62 83 GLU A N 1
ATOM 665 C CA . GLU A 1 83 ? -37.493 1.580 31.683 1.00 89.62 83 GLU A CA 1
ATOM 666 C C . GLU A 1 83 ? -37.451 2.485 32.920 1.00 89.62 83 GLU A C 1
ATOM 668 O O . GLU A 1 83 ? -38.459 3.087 33.275 1.00 89.62 83 GLU A O 1
ATOM 673 N N . MET A 1 84 ? -36.272 2.660 33.522 1.00 87.06 84 MET A N 1
ATOM 674 C CA . MET A 1 84 ? -36.122 3.383 34.789 1.00 87.06 84 MET A CA 1
ATOM 675 C C . MET A 1 84 ? -35.988 4.904 34.646 1.00 87.06 84 MET A C 1
ATOM 677 O O . MET A 1 84 ? -36.169 5.620 35.627 1.00 87.06 84 MET A O 1
ATOM 681 N N . LYS A 1 85 ? -35.649 5.444 33.468 1.00 85.50 85 LYS A N 1
ATOM 682 C CA . LYS A 1 85 ? -35.380 6.892 33.314 1.00 85.50 85 LYS A CA 1
ATOM 683 C C . LYS A 1 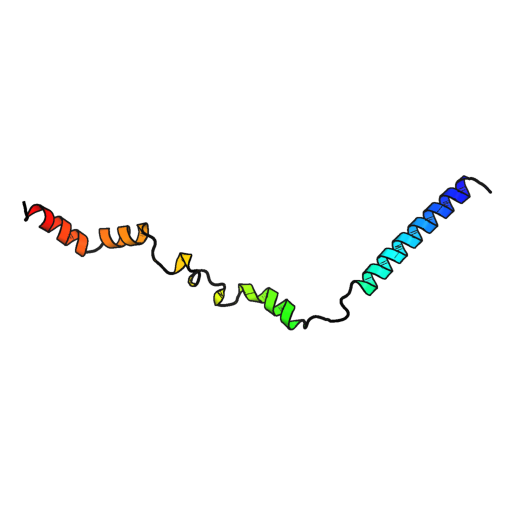85 ? -36.577 7.789 33.636 1.00 85.50 85 LYS A C 1
ATOM 685 O O . LYS A 1 85 ? -36.370 8.951 33.953 1.00 85.50 85 LYS A O 1
ATOM 690 N N . ASN A 1 86 ? -37.797 7.260 33.534 1.00 80.88 86 ASN A N 1
ATOM 691 C CA . ASN A 1 86 ? -39.028 7.985 33.851 1.00 80.88 86 ASN A CA 1
ATOM 692 C C . ASN A 1 86 ? -39.505 7.734 35.294 1.00 80.88 86 ASN A C 1
ATOM 694 O O . ASN A 1 86 ? -40.454 8.377 35.722 1.00 80.88 86 ASN A O 1
ATOM 698 N N . ASP A 1 87 ? -38.868 6.817 36.033 1.00 75.25 87 ASP A N 1
ATOM 699 C CA . ASP A 1 87 ? -39.186 6.537 37.444 1.00 75.25 87 ASP A CA 1
ATOM 700 C C . ASP A 1 87 ? -38.507 7.529 38.409 1.00 75.25 87 ASP A C 1
ATOM 702 O O . ASP A 1 87 ? -38.740 7.485 39.616 1.00 75.25 87 ASP A O 1
ATOM 706 N N . TRP A 1 88 ? -37.634 8.399 37.891 1.00 64.88 88 TRP A N 1
ATOM 707 C CA . TRP A 1 88 ? -36.844 9.368 38.661 1.00 64.88 88 TRP A CA 1
ATOM 708 C C . TRP A 1 88 ? -37.279 10.832 38.460 1.00 64.88 88 TRP A C 1
ATOM 710 O O . TRP A 1 88 ? -36.545 11.731 38.875 1.00 64.88 88 TRP A O 1
ATOM 720 N N . ASP A 1 89 ? -38.450 11.057 37.858 1.00 59.25 89 ASP A N 1
ATOM 721 C CA . ASP A 1 89 ? -39.140 12.359 37.755 1.00 59.25 89 ASP 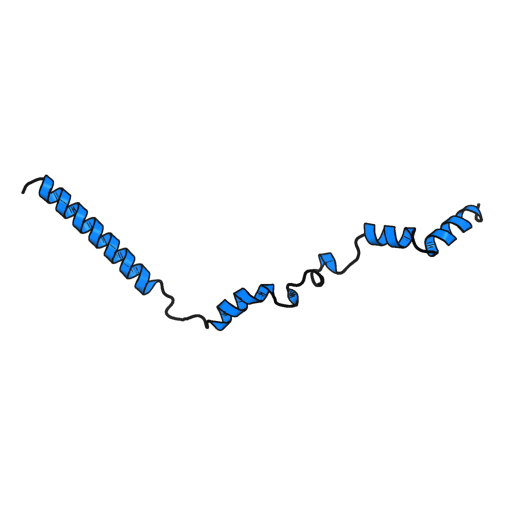A CA 1
ATOM 722 C C . ASP A 1 89 ? -40.328 12.410 38.740 1.00 59.25 89 ASP A C 1
ATOM 724 O O . ASP A 1 89 ? -40.600 13.496 39.305 1.00 59.25 89 ASP A O 1
#

Sequence (89 aa):
MDRLAMIKAAAEKARETKEFKKTVNKIYSKPKYKAPRLTASMKKAAHQAPSSLECFKEENMYYTEKETQDYIAGSSYMDVYNEMKNDWD

Foldseek 3Di:
DDPVVVVVVVVVVVVVVVVVVVVVCVVPVPPPDPPPVVVVVCVVCVCVPPCVDPCNDPVNVDDDPVRVVVPCCPDVVVVVCVVCVVVVD

Radius of gyration: 35.88 Å; chains: 1; bounding box: 72×27×92 Å